Protein AF-A0A9E1B1H2-F1 (afdb_monomer_lite)

Foldseek 3Di:
DADQAQFDDPPPVLVVDQADEDDPVDCDPVNVNLVRNQVVNCVVDPDPHDASVRRPHRYGD

Radius of gyration: 11.53 Å; chains: 1; bounding box: 19×30×28 Å

Sequence (61 aa):
MGKVLKIREVGAPILNKISDEVDIENINEEIVEIIEDLKATLEFGTGLGIAAPQIGINKRI

Structure (mmCIF, N/CA/C/O backbone):
data_AF-A0A9E1B1H2-F1
#
_entry.id   AF-A0A9E1B1H2-F1
#
loop_
_atom_site.group_PDB
_atom_site.id
_atom_site.type_symbol
_atom_site.label_atom_id
_atom_site.label_alt_id
_atom_site.label_comp_id
_atom_site.label_asym_id
_atom_site.label_entity_id
_atom_site.label_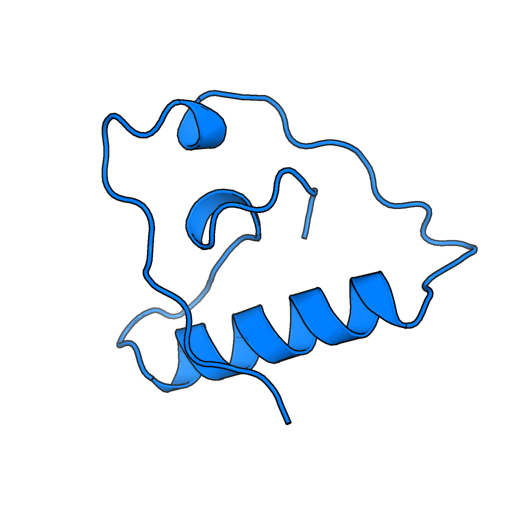seq_id
_atom_site.pdbx_PDB_ins_code
_atom_site.Cartn_x
_atom_site.Cartn_y
_atom_site.Cartn_z
_atom_site.occupancy
_atom_site.B_iso_or_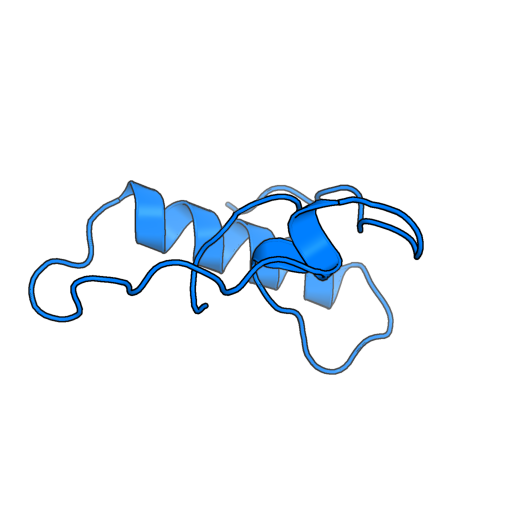equiv
_atom_site.auth_seq_id
_atom_site.auth_comp_id
_atom_site.auth_asym_id
_atom_site.auth_atom_id
_atom_site.pdbx_PDB_model_num
ATOM 1 N N . MET A 1 1 ? -12.636 -5.200 9.236 1.00 78.94 1 MET A N 1
ATOM 2 C CA . MET A 1 1 ? -11.900 -6.392 8.765 1.00 78.94 1 MET A CA 1
ATOM 3 C C . MET A 1 1 ? -11.465 -6.101 7.346 1.00 78.94 1 MET A C 1
ATOM 5 O O . MET A 1 1 ? -12.339 -5.794 6.540 1.00 78.94 1 MET A O 1
ATOM 9 N N . GLY A 1 2 ? -10.155 -6.092 7.093 1.00 90.25 2 GLY A N 1
ATOM 10 C CA . GLY A 1 2 ? -9.593 -5.748 5.786 1.00 90.25 2 GLY A CA 1
ATOM 11 C C . GLY A 1 2 ? -9.988 -6.736 4.689 1.00 90.25 2 GLY A C 1
ATOM 12 O O . GLY A 1 2 ? -10.300 -7.901 4.954 1.00 90.25 2 GLY A O 1
ATOM 13 N N . LYS A 1 3 ? -10.005 -6.258 3.451 1.00 97.38 3 LYS A N 1
ATOM 14 C CA . LYS A 1 3 ? -10.286 -7.033 2.243 1.00 97.38 3 LYS A CA 1
ATOM 15 C C . LYS A 1 3 ? -8.969 -7.476 1.613 1.00 97.38 3 LYS A C 1
ATOM 17 O O . LYS A 1 3 ? -8.014 -6.711 1.538 1.00 97.38 3 LYS A O 1
ATOM 22 N N . VAL A 1 4 ? -8.940 -8.700 1.090 1.00 97.94 4 VAL A N 1
ATOM 23 C CA . VAL A 1 4 ? -7.826 -9.167 0.254 1.00 97.94 4 VAL A CA 1
ATOM 24 C C . VAL A 1 4 ? -7.971 -8.543 -1.133 1.00 97.94 4 VAL A C 1
ATOM 26 O O . VAL A 1 4 ? -8.951 -8.800 -1.837 1.00 97.94 4 VAL A O 1
ATOM 29 N N . LEU A 1 5 ? -7.006 -7.714 -1.527 1.00 97.75 5 LEU A N 1
ATOM 30 C CA . LEU A 1 5 ? -7.023 -6.982 -2.791 1.00 97.75 5 LEU A CA 1
ATOM 31 C C . LEU A 1 5 ? -6.078 -7.603 -3.823 1.00 97.75 5 LEU A C 1
ATOM 33 O O . LEU A 1 5 ? -5.065 -8.223 -3.503 1.00 97.75 5 LEU A O 1
ATOM 37 N N . LYS A 1 6 ? -6.398 -7.411 -5.108 1.00 97.06 6 LYS A N 1
ATOM 38 C CA . LYS A 1 6 ? -5.527 -7.851 -6.201 1.00 97.06 6 LYS A CA 1
ATOM 39 C C . LYS A 1 6 ? -4.260 -6.995 -6.242 1.00 97.06 6 LYS A C 1
ATOM 41 O O . LYS A 1 6 ? -4.338 -5.785 -6.463 1.00 97.06 6 LYS A O 1
ATOM 46 N N . ILE A 1 7 ? -3.109 -7.654 -6.144 1.00 97.62 7 ILE A N 1
ATOM 47 C CA . ILE A 1 7 ? -1.802 -7.018 -6.309 1.00 97.62 7 ILE A CA 1
ATOM 48 C C . ILE A 1 7 ? -1.613 -6.583 -7.769 1.00 97.62 7 ILE A C 1
ATOM 50 O O . ILE A 1 7 ? -1.930 -7.314 -8.712 1.00 97.62 7 ILE A O 1
ATOM 54 N N . ARG A 1 8 ? -1.120 -5.358 -7.962 1.00 97.88 8 ARG A N 1
ATOM 55 C CA . ARG A 1 8 ? -0.766 -4.797 -9.265 1.00 97.88 8 ARG A CA 1
ATOM 56 C C . ARG A 1 8 ? 0.540 -5.407 -9.755 1.00 97.88 8 ARG A C 1
ATOM 58 O O . ARG A 1 8 ? 1.519 -5.489 -9.021 1.00 97.88 8 ARG A O 1
ATOM 65 N N . GLU A 1 9 ? 0.543 -5.786 -11.023 1.00 97.12 9 GLU A N 1
ATOM 66 C CA . GLU A 1 9 ? 1.710 -6.339 -11.701 1.00 97.12 9 GLU A CA 1
ATOM 67 C C . GLU A 1 9 ? 2.490 -5.241 -12.435 1.00 97.12 9 GLU A C 1
ATOM 69 O O . GLU A 1 9 ? 1.996 -4.129 -12.663 1.00 97.12 9 GLU A O 1
ATOM 74 N N . VAL A 1 10 ? 3.726 -5.567 -12.814 1.00 97.38 10 VAL A N 1
ATOM 75 C CA . VAL A 1 10 ? 4.602 -4.690 -13.599 1.00 97.38 10 VAL A CA 1
ATOM 76 C C . VAL A 1 10 ? 3.871 -4.188 -14.850 1.00 97.38 10 VAL A C 1
ATOM 78 O O . VAL A 1 10 ? 3.189 -4.943 -15.536 1.00 97.38 10 VAL A O 1
ATOM 81 N N . GLY A 1 11 ? 4.009 -2.892 -15.138 1.00 97.31 11 GLY A N 1
ATOM 82 C CA . GLY A 1 11 ? 3.292 -2.211 -16.222 1.00 97.31 11 GLY A CA 1
ATOM 83 C C . GLY A 1 11 ? 2.061 -1.428 -15.758 1.00 97.31 11 GLY A C 1
ATOM 84 O O . GLY A 1 11 ? 1.599 -0.548 -16.482 1.00 97.31 11 GLY A O 1
ATOM 85 N N . ALA A 1 12 ? 1.566 -1.654 -14.534 1.00 98.06 12 ALA A N 1
ATOM 86 C CA . ALA A 1 12 ? 0.535 -0.800 -13.951 1.00 98.06 12 ALA A CA 1
ATOM 87 C C . ALA A 1 12 ? 1.072 0.638 -13.745 1.00 98.06 12 ALA A C 1
ATOM 89 O O . ALA A 1 12 ? 2.064 0.817 -13.032 1.00 98.06 12 ALA A O 1
ATOM 90 N N . PRO A 1 13 ? 0.424 1.688 -14.299 1.00 97.75 13 PRO A N 1
ATOM 91 C CA . PRO A 1 13 ? 0.948 3.057 -14.240 1.00 97.75 13 PRO A CA 1
ATOM 92 C C . PRO A 1 13 ? 1.189 3.581 -12.821 1.00 97.75 13 PRO A C 1
ATOM 94 O O . PRO A 1 13 ? 2.108 4.363 -12.607 1.00 97.75 13 PRO A O 1
ATOM 97 N N . ILE A 1 14 ? 0.388 3.140 -11.847 1.00 97.56 14 ILE A N 1
ATOM 98 C CA . ILE A 1 14 ? 0.501 3.561 -10.444 1.00 97.56 14 ILE A CA 1
ATOM 99 C C . ILE A 1 14 ? 1.831 3.154 -9.798 1.00 97.56 14 ILE A C 1
ATOM 101 O O . ILE A 1 14 ? 2.335 3.880 -8.952 1.00 97.56 14 ILE A O 1
ATOM 105 N N . LEU A 1 15 ? 2.441 2.051 -10.246 1.00 98.31 15 LEU A N 1
ATOM 106 C CA . LEU A 1 15 ? 3.727 1.574 -9.726 1.00 98.31 15 LEU A CA 1
ATOM 107 C C . LEU A 1 15 ? 4.912 2.450 -10.166 1.00 98.31 15 LEU A C 1
ATOM 109 O O . LEU A 1 15 ? 6.013 2.280 -9.659 1.00 98.31 15 LEU A O 1
ATOM 113 N N . ASN 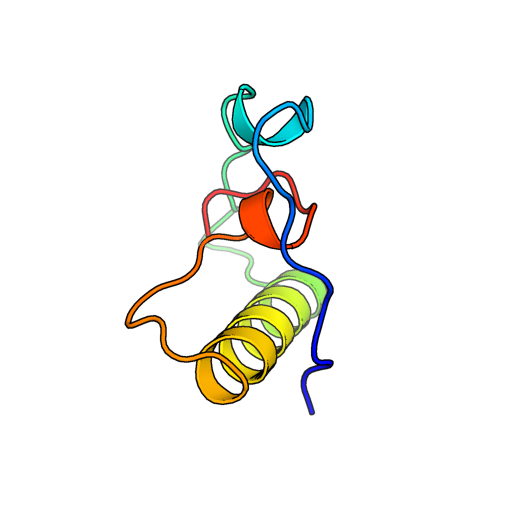A 1 16 ? 4.689 3.375 -11.107 1.00 97.62 16 ASN A N 1
ATOM 114 C CA . ASN A 1 16 ? 5.693 4.317 -11.611 1.00 97.62 16 ASN A CA 1
ATOM 115 C C . ASN A 1 16 ? 5.405 5.771 -11.201 1.00 97.62 16 ASN A C 1
ATOM 117 O O . ASN A 1 16 ? 6.058 6.692 -11.692 1.00 97.62 16 ASN A O 1
ATOM 121 N N . LYS A 1 17 ? 4.405 6.003 -10.343 1.00 96.81 17 LYS A N 1
ATOM 122 C CA . LYS A 1 17 ? 4.075 7.333 -9.823 1.00 96.81 17 LYS A CA 1
ATOM 123 C C . LYS A 1 17 ? 4.675 7.517 -8.437 1.00 96.81 17 LYS A C 1
ATOM 125 O O . LYS A 1 17 ? 4.742 6.578 -7.650 1.00 96.81 17 LYS A O 1
ATOM 130 N N . ILE A 1 18 ? 5.070 8.750 -8.130 1.00 98.19 18 ILE A N 1
ATOM 131 C CA . ILE A 1 18 ? 5.384 9.134 -6.754 1.00 98.19 18 ILE A CA 1
ATOM 132 C C . ILE A 1 18 ? 4.066 9.146 -5.980 1.00 98.19 18 ILE A C 1
ATOM 134 O O . ILE A 1 18 ? 3.108 9.801 -6.393 1.00 98.19 18 ILE A O 1
ATOM 138 N N . SER A 1 19 ? 4.019 8.401 -4.880 1.00 98.44 19 SER A N 1
ATOM 139 C CA . SER A 1 19 ? 2.835 8.340 -4.031 1.00 98.44 19 SER A CA 1
ATOM 140 C C . SER A 1 19 ? 2.649 9.613 -3.223 1.00 98.44 19 SER A C 1
ATOM 142 O O . SER A 1 19 ? 3.632 10.220 -2.783 1.00 98.44 19 SER A O 1
ATOM 144 N N . ASP A 1 20 ? 1.386 9.982 -3.020 1.00 98.19 20 ASP A N 1
ATOM 145 C CA . ASP A 1 20 ? 1.020 11.188 -2.291 1.00 98.19 20 ASP A CA 1
ATOM 146 C C . ASP A 1 20 ? 1.286 11.003 -0.794 1.00 98.19 20 ASP A C 1
ATOM 148 O O . ASP A 1 20 ? 1.115 9.911 -0.238 1.00 98.19 20 ASP A O 1
ATOM 152 N N . GLU A 1 21 ? 1.712 12.079 -0.138 1.00 97.81 21 GLU A N 1
ATOM 153 C CA . GLU A 1 21 ? 1.910 12.090 1.309 1.00 97.81 21 GLU A CA 1
ATOM 154 C C . GLU A 1 21 ? 0.586 11.877 2.057 1.00 97.81 21 GLU A C 1
ATOM 156 O O . GLU A 1 21 ? -0.507 12.194 1.571 1.00 97.81 21 GLU A O 1
ATOM 161 N N . VAL A 1 22 ? 0.702 11.282 3.242 1.00 97.44 22 VAL A N 1
ATOM 162 C CA . VAL A 1 22 ? -0.391 11.135 4.203 1.00 97.44 22 VAL A CA 1
ATOM 163 C C . VAL A 1 22 ? -0.196 12.194 5.278 1.00 97.44 22 VAL A C 1
ATOM 165 O O . VAL A 1 22 ? 0.913 12.360 5.782 1.00 97.44 22 VAL A O 1
ATOM 168 N N . ASP A 1 23 ? -1.273 12.895 5.623 1.00 96.69 23 ASP A N 1
ATOM 169 C CA . ASP A 1 23 ? -1.289 13.792 6.773 1.00 96.69 23 ASP A CA 1
ATOM 170 C C . ASP A 1 23 ? -1.272 12.962 8.063 1.00 96.69 23 ASP A C 1
ATOM 172 O O . ASP A 1 23 ? -2.265 12.340 8.442 1.00 96.69 23 ASP A O 1
ATOM 176 N N . ILE A 1 24 ? -0.111 12.912 8.712 1.00 94.19 24 ILE A N 1
ATOM 177 C CA . ILE A 1 24 ? 0.111 12.093 9.908 1.00 94.19 24 ILE A CA 1
ATOM 178 C C . ILE A 1 24 ? -0.565 12.658 11.160 1.00 94.19 24 ILE A C 1
ATOM 180 O O . ILE A 1 24 ? -0.749 11.921 12.127 1.00 94.19 24 ILE A O 1
ATOM 184 N N . GLU A 1 25 ? -0.936 13.939 11.157 1.00 97.38 25 GLU A N 1
ATOM 185 C CA . GLU A 1 25 ? -1.653 14.563 12.273 1.00 97.38 25 GLU A CA 1
ATOM 186 C C . GLU A 1 25 ? -3.157 14.258 12.210 1.00 97.38 25 GLU A C 1
ATOM 188 O O . GLU A 1 25 ? -3.861 14.404 13.210 1.00 97.38 25 GLU A O 1
ATOM 193 N N . ASN A 1 26 ? -3.645 13.781 11.058 1.00 95.69 26 ASN A N 1
ATOM 194 C CA . ASN A 1 26 ? -5.056 13.526 10.796 1.00 95.69 26 ASN A CA 1
ATOM 195 C C . ASN A 1 26 ? -5.293 12.168 10.112 1.00 95.69 26 ASN A C 1
ATOM 197 O O . ASN A 1 26 ? -5.826 12.072 9.002 1.00 95.69 26 ASN A O 1
ATOM 201 N N . ILE A 1 27 ? -4.908 11.092 10.797 1.00 96.75 27 ILE A N 1
ATOM 202 C CA . ILE A 1 27 ? -5.220 9.725 10.368 1.00 96.75 27 ILE A CA 1
ATOM 203 C C . ILE A 1 27 ? -6.721 9.473 10.547 1.00 96.75 27 ILE A C 1
ATOM 205 O O . ILE A 1 27 ? -7.214 9.323 11.665 1.00 96.75 27 ILE A O 1
ATOM 209 N N . ASN A 1 28 ? -7.446 9.430 9.431 1.00 96.44 28 ASN A N 1
ATOM 210 C CA . ASN A 1 28 ? -8.887 9.202 9.392 1.00 96.44 28 ASN A CA 1
ATOM 211 C C . ASN A 1 28 ? -9.234 7.721 9.128 1.00 96.44 28 ASN A C 1
ATOM 213 O O . ASN A 1 28 ? -8.358 6.876 8.925 1.00 96.44 28 ASN A O 1
ATOM 217 N N . GLU A 1 29 ? -10.531 7.411 9.111 1.00 97.38 29 GLU A N 1
ATOM 218 C CA . GLU A 1 29 ? -11.037 6.053 8.866 1.00 97.38 29 GLU A CA 1
ATOM 219 C C . GLU A 1 29 ? -10.586 5.485 7.511 1.00 97.38 29 GLU A C 1
ATOM 221 O O . GLU A 1 29 ? -10.236 4.313 7.441 1.00 97.38 29 GLU A O 1
ATOM 226 N N . GLU A 1 30 ? -10.494 6.310 6.461 1.00 96.12 30 GLU A N 1
ATOM 227 C CA . GLU A 1 30 ? -10.018 5.883 5.136 1.00 96.12 30 GLU A CA 1
ATOM 228 C C . GLU A 1 30 ? -8.575 5.359 5.196 1.00 96.12 30 GLU A C 1
ATOM 230 O O . GLU A 1 30 ? -8.272 4.296 4.657 1.00 96.12 30 GLU A O 1
ATOM 235 N N . ILE A 1 31 ? -7.676 6.066 5.889 1.00 97.56 31 ILE A N 1
ATOM 236 C CA . ILE A 1 31 ? -6.285 5.622 6.050 1.00 97.56 31 ILE A CA 1
ATOM 237 C C . ILE A 1 31 ? -6.217 4.314 6.844 1.00 97.56 31 ILE A C 1
ATOM 239 O O . ILE A 1 31 ? -5.449 3.417 6.490 1.00 97.56 31 ILE A O 1
ATOM 243 N N . VAL A 1 32 ? -7.036 4.176 7.890 1.00 97.88 32 VAL A N 1
ATOM 244 C CA . VAL A 1 32 ? -7.112 2.937 8.676 1.00 97.88 32 VAL A CA 1
ATOM 245 C C . VAL A 1 32 ? -7.616 1.775 7.816 1.00 97.88 32 VAL A C 1
ATOM 247 O O . VAL A 1 32 ? -7.036 0.692 7.866 1.00 97.88 32 VAL A O 1
ATOM 250 N N . GLU A 1 33 ? -8.635 1.992 6.983 1.00 98.19 33 GLU A N 1
ATOM 251 C CA . GLU A 1 33 ? -9.140 0.979 6.051 1.00 98.19 33 GLU A CA 1
ATOM 252 C C . GLU A 1 33 ? -8.067 0.535 5.049 1.00 98.19 33 GLU A C 1
ATOM 254 O O . GLU A 1 33 ? -7.893 -0.666 4.839 1.00 98.19 33 GLU A O 1
ATOM 259 N N . ILE A 1 34 ? -7.281 1.468 4.499 1.00 98.19 34 ILE A N 1
ATOM 260 C CA . ILE A 1 34 ? -6.163 1.146 3.596 1.00 98.19 34 ILE A CA 1
ATOM 261 C C . ILE A 1 34 ? -5.132 0.249 4.293 1.00 98.19 34 ILE A C 1
ATOM 263 O O . ILE A 1 34 ? -4.672 -0.732 3.708 1.00 98.19 34 ILE A O 1
ATOM 267 N N . ILE A 1 35 ? -4.769 0.562 5.540 1.00 98.19 35 ILE A N 1
ATOM 268 C CA . ILE A 1 35 ? -3.797 -0.225 6.316 1.00 98.19 35 ILE A CA 1
ATOM 269 C C . ILE A 1 35 ? -4.333 -1.634 6.600 1.00 98.19 35 ILE A C 1
ATOM 271 O O . ILE A 1 35 ? -3.588 -2.612 6.502 1.00 98.19 35 ILE A O 1
ATOM 275 N N . GLU A 1 36 ? -5.616 -1.762 6.928 1.00 98.56 36 GLU A N 1
ATOM 276 C CA . GLU A 1 36 ? -6.240 -3.063 7.173 1.00 98.56 36 GLU A CA 1
ATOM 277 C C . GLU A 1 36 ? -6.346 -3.905 5.890 1.00 98.56 36 GLU A C 1
ATOM 279 O O . GLU A 1 36 ? -6.087 -5.109 5.931 1.00 98.56 36 GLU A O 1
ATOM 284 N N . ASP A 1 37 ? -6.633 -3.293 4.738 1.00 98.62 37 ASP A N 1
ATOM 285 C CA . ASP A 1 37 ? -6.613 -3.967 3.433 1.00 98.62 37 ASP A CA 1
ATOM 286 C C . ASP A 1 37 ? -5.190 -4.413 3.039 1.00 98.62 37 ASP A C 1
ATOM 288 O O . ASP A 1 37 ? -4.999 -5.517 2.515 1.00 98.62 37 ASP A O 1
ATOM 292 N N . LEU A 1 38 ? -4.169 -3.599 3.334 1.00 98.50 38 LEU A N 1
ATOM 293 C CA . LEU A 1 38 ? -2.762 -3.960 3.131 1.00 98.50 38 LEU A CA 1
ATOM 294 C C . LEU A 1 38 ? -2.366 -5.166 3.984 1.00 98.50 38 LEU A C 1
ATOM 296 O O . LEU A 1 38 ? -1.814 -6.128 3.450 1.00 98.50 38 LEU A O 1
ATOM 300 N N . LYS A 1 39 ? -2.692 -5.154 5.280 1.00 98.19 39 LYS A N 1
ATOM 301 C CA . LYS A 1 39 ? -2.445 -6.287 6.184 1.00 98.19 39 LYS A CA 1
ATOM 302 C C . LYS A 1 39 ? -3.123 -7.563 5.699 1.00 98.19 39 LYS A C 1
ATOM 304 O O . LYS A 1 39 ? -2.445 -8.572 5.533 1.00 98.19 39 LYS A O 1
ATOM 309 N N . ALA A 1 40 ? -4.424 -7.506 5.408 1.00 98.31 40 ALA A N 1
ATOM 310 C CA . ALA A 1 40 ? -5.176 -8.667 4.937 1.00 98.31 40 ALA A CA 1
ATOM 311 C C . ALA A 1 40 ? -4.588 -9.235 3.633 1.00 98.31 40 ALA A C 1
ATOM 313 O O . ALA A 1 40 ? -4.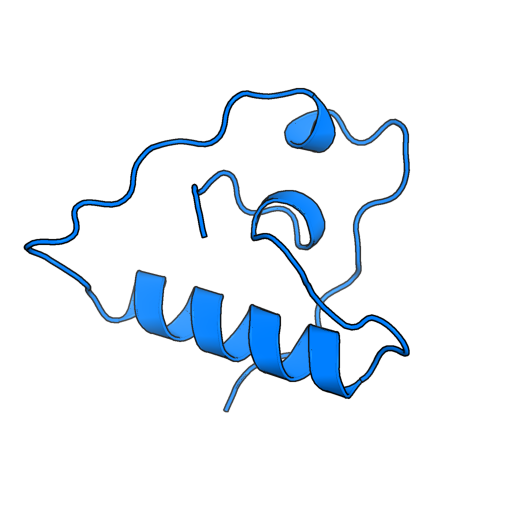475 -10.449 3.465 1.00 98.31 40 ALA A O 1
ATOM 314 N N . THR A 1 41 ? -4.168 -8.360 2.715 1.00 98.25 41 THR A N 1
ATOM 315 C CA . THR A 1 41 ? -3.536 -8.764 1.451 1.00 98.25 41 THR A CA 1
ATOM 316 C C . THR A 1 41 ? -2.141 -9.361 1.664 1.00 98.25 41 THR A C 1
ATOM 318 O O . THR A 1 41 ? -1.790 -10.336 0.998 1.00 98.25 41 THR A O 1
ATOM 321 N N . LEU A 1 42 ? -1.350 -8.817 2.594 1.00 97.75 42 LEU A N 1
ATOM 322 C CA . LEU A 1 42 ? -0.030 -9.339 2.948 1.00 97.75 42 LEU A CA 1
ATOM 323 C C . LEU A 1 42 ? -0.125 -10.729 3.584 1.00 97.75 42 LEU A C 1
ATOM 325 O O . LEU A 1 42 ? 0.586 -11.632 3.153 1.00 97.75 42 LEU A O 1
ATOM 329 N N . GLU A 1 43 ? -1.022 -10.901 4.558 1.00 96.75 43 GLU A N 1
ATOM 330 C CA . GLU A 1 43 ? -1.257 -12.169 5.266 1.00 96.75 43 GLU A CA 1
ATOM 331 C C . GLU A 1 43 ? -1.771 -13.277 4.339 1.00 96.75 43 GLU A C 1
ATOM 333 O O . GLU A 1 43 ? -1.466 -14.450 4.546 1.00 96.75 43 GLU A O 1
ATOM 338 N N . PHE A 1 44 ? -2.538 -12.917 3.305 1.00 96.62 44 PHE A N 1
ATOM 339 C CA . PHE A 1 44 ? -2.980 -13.859 2.276 1.00 96.62 44 PHE A CA 1
ATOM 340 C C . PHE A 1 44 ? -1.842 -14.293 1.337 1.00 96.62 44 PHE A C 1
ATOM 342 O O . PHE A 1 44 ? -1.883 -15.380 0.757 1.00 96.62 44 PHE A O 1
ATOM 349 N N . GLY A 1 45 ? -0.846 -13.428 1.142 1.00 92.50 45 GLY A N 1
ATOM 350 C CA . GLY A 1 45 ? 0.299 -13.677 0.278 1.00 92.50 45 GLY A CA 1
ATOM 351 C C . GLY A 1 45 ? 1.462 -14.380 0.983 1.00 92.50 45 GLY A C 1
ATOM 352 O O . GLY A 1 45 ? 1.391 -14.797 2.131 1.00 92.50 45 GLY A O 1
ATOM 353 N N . THR A 1 46 ? 2.584 -14.494 0.271 1.00 92.00 46 THR A N 1
ATOM 354 C CA . THR A 1 46 ? 3.853 -15.026 0.808 1.00 92.00 46 THR A CA 1
ATOM 355 C C . THR A 1 46 ? 4.907 -13.933 1.020 1.00 92.00 46 THR A C 1
ATOM 357 O O . THR A 1 46 ? 6.085 -14.232 1.210 1.00 92.00 46 THR A O 1
ATOM 360 N N . GLY A 1 47 ? 4.517 -12.663 0.882 1.00 92.69 47 GLY A N 1
ATOM 361 C CA . GLY A 1 47 ? 5.410 -11.516 1.028 1.00 92.69 47 GLY A CA 1
ATOM 362 C C . GLY A 1 47 ? 5.699 -11.187 2.493 1.00 92.69 47 GLY A C 1
ATOM 363 O O . GLY A 1 47 ? 4.978 -11.610 3.388 1.00 92.69 47 GLY A O 1
ATOM 364 N N . LEU A 1 48 ? 6.746 -10.393 2.733 1.00 96.44 48 LEU A N 1
ATOM 365 C CA . LEU A 1 48 ? 7.095 -9.880 4.070 1.00 96.44 48 LEU A CA 1
ATOM 366 C C . LEU A 1 48 ? 6.782 -8.385 4.244 1.00 96.44 48 LEU A C 1
ATOM 368 O O . LEU A 1 48 ? 6.934 -7.843 5.333 1.00 96.44 48 LEU A O 1
ATOM 372 N N . GLY A 1 49 ? 6.354 -7.718 3.172 1.00 97.88 49 GLY A N 1
ATOM 373 C CA . GLY A 1 49 ? 5.950 -6.319 3.170 1.00 97.88 49 GLY A CA 1
ATOM 374 C C . GLY A 1 49 ? 5.093 -6.004 1.948 1.00 97.88 49 GLY A C 1
ATOM 375 O O . GLY A 1 49 ? 5.156 -6.711 0.938 1.00 97.88 49 GLY A O 1
ATOM 376 N N . ILE A 1 50 ? 4.281 -4.957 2.059 1.00 98.38 50 ILE A N 1
ATOM 377 C CA . ILE A 1 50 ? 3.389 -4.471 1.006 1.00 98.38 50 ILE A CA 1
ATOM 378 C C . ILE A 1 50 ? 3.257 -2.947 1.124 1.00 98.38 50 ILE A C 1
ATOM 380 O O . ILE A 1 50 ? 3.321 -2.419 2.229 1.00 98.38 50 ILE A O 1
ATOM 384 N N . ALA A 1 51 ? 3.079 -2.261 -0.002 1.00 98.38 51 ALA A N 1
ATOM 385 C CA . ALA A 1 51 ? 2.857 -0.819 -0.079 1.00 98.38 51 ALA A CA 1
ATOM 386 C C . ALA A 1 51 ? 1.518 -0.505 -0.769 1.00 98.38 51 ALA A C 1
ATOM 388 O O . ALA A 1 51 ? 1.104 -1.223 -1.687 1.00 98.38 51 ALA A O 1
ATOM 389 N N . ALA A 1 52 ? 0.867 0.601 -0.402 1.00 98.44 52 ALA A N 1
ATOM 390 C CA . ALA A 1 52 ? -0.421 1.033 -0.967 1.00 98.44 52 ALA A CA 1
ATOM 391 C C . ALA A 1 52 ? -0.491 1.036 -2.515 1.00 98.44 52 ALA A C 1
ATOM 393 O O . ALA A 1 52 ? -1.492 0.559 -3.071 1.00 98.44 52 ALA A O 1
ATOM 394 N N . PRO A 1 53 ? 0.550 1.450 -3.268 1.00 98.50 53 PRO A N 1
ATOM 395 C CA . PRO A 1 53 ? 0.503 1.408 -4.732 1.00 98.50 53 PRO A CA 1
ATOM 396 C C . PRO A 1 53 ? 0.315 -0.004 -5.296 1.00 98.50 53 PRO A C 1
ATOM 398 O O . PRO A 1 53 ? -0.296 -0.173 -6.355 1.00 98.50 53 PRO A O 1
ATOM 401 N N . GLN A 1 54 ? 0.777 -1.030 -4.575 1.00 98.31 54 GLN A N 1
ATOM 402 C CA . GLN A 1 54 ? 0.665 -2.430 -4.984 1.00 98.31 54 GLN A CA 1
ATOM 403 C C . GLN A 1 54 ? -0.771 -2.946 -4.915 1.00 98.31 54 GLN A C 1
ATOM 405 O O . GLN A 1 54 ? -1.089 -3.881 -5.636 1.00 98.31 54 GLN A O 1
ATOM 410 N N . ILE A 1 55 ? -1.659 -2.316 -4.144 1.00 97.94 55 ILE A N 1
ATOM 411 C CA . ILE A 1 55 ? -3.107 -2.599 -4.159 1.00 97.94 55 ILE A CA 1
ATOM 412 C C . ILE A 1 55 ? -3.896 -1.587 -5.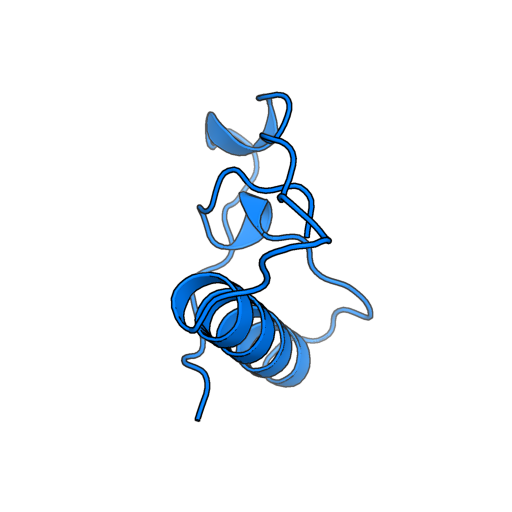010 1.00 97.94 55 ILE A C 1
ATOM 414 O O . ILE A 1 55 ? -5.106 -1.708 -5.194 1.00 97.94 55 ILE A O 1
ATOM 418 N N . GLY A 1 56 ? -3.209 -0.634 -5.648 1.00 97.94 56 GLY A N 1
ATOM 419 C CA . GLY A 1 56 ? -3.818 0.366 -6.526 1.00 97.94 56 GLY A CA 1
ATOM 420 C C . GLY A 1 56 ? -4.167 1.691 -5.848 1.00 97.94 56 GLY A C 1
ATOM 421 O O . GLY A 1 56 ? -4.962 2.439 -6.410 1.00 97.94 56 GLY A O 1
ATOM 422 N N . ILE A 1 57 ? -3.571 1.995 -4.693 1.00 98.25 57 ILE A N 1
ATOM 423 C CA . ILE A 1 57 ? -3.824 3.219 -3.923 1.00 98.25 57 ILE A CA 1
ATOM 424 C C . ILE A 1 57 ? -2.564 4.093 -3.913 1.00 98.25 57 ILE A C 1
ATOM 426 O O . ILE A 1 57 ? -1.492 3.644 -3.522 1.00 98.25 57 ILE A O 1
ATOM 430 N N . ASN A 1 58 ? -2.660 5.349 -4.359 1.00 98.12 58 ASN A N 1
ATOM 431 C CA . ASN A 1 58 ? -1.492 6.228 -4.514 1.00 98.12 58 ASN A CA 1
ATOM 432 C C . ASN A 1 58 ? -1.139 6.973 -3.216 1.00 98.12 58 ASN A C 1
ATOM 434 O O . ASN A 1 58 ? -1.191 8.198 -3.171 1.00 98.12 58 ASN A O 1
ATOM 438 N N . LYS A 1 59 ? -0.797 6.248 -2.150 1.00 98.25 59 LYS A N 1
ATOM 439 C CA . LYS A 1 59 ? -0.431 6.831 -0.848 1.00 98.25 59 LYS A CA 1
ATOM 440 C C . LYS A 1 59 ? 0.908 6.293 -0.358 1.00 98.25 59 LYS A C 1
ATOM 442 O O . LYS A 1 59 ? 1.276 5.168 -0.675 1.00 98.25 59 LYS A O 1
ATOM 447 N N . ARG A 1 60 ? 1.653 7.107 0.389 1.00 98.00 60 ARG A N 1
ATOM 448 C CA . ARG A 1 60 ? 2.897 6.701 1.062 1.00 98.00 60 ARG A CA 1
ATOM 449 C C . ARG A 1 60 ? 2.582 5.917 2.340 1.00 98.00 60 ARG A C 1
ATOM 451 O O . ARG A 1 60 ? 2.707 6.455 3.436 1.00 98.00 60 ARG A O 1
ATOM 458 N N . ILE A 1 61 ? 2.126 4.679 2.158 1.00 97.44 61 ILE A N 1
ATOM 459 C CA . ILE A 1 61 ? 1.781 3.704 3.204 1.00 97.44 61 ILE A CA 1
ATOM 460 C C . ILE A 1 61 ? 2.406 2.367 2.825 1.00 97.44 61 ILE A C 1
ATOM 462 O O . ILE A 1 61 ? 2.270 1.985 1.635 1.00 97.44 61 ILE A O 1
#

pLDDT: mean 96.96, std 2.85, range [78.94, 98.62]

Secondary structure (DSSP, 8-state):
-PPPPP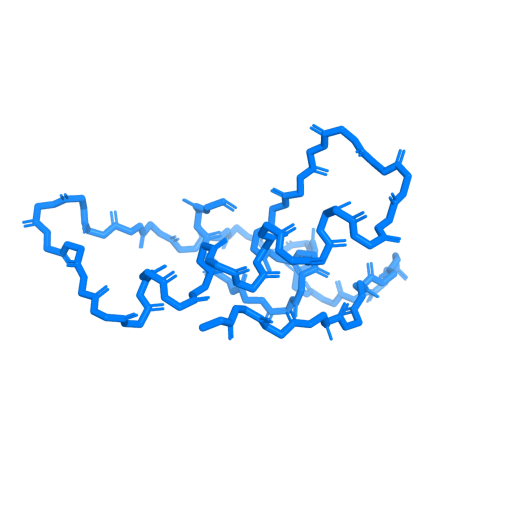PPPTT-GGGGSPPBPP-TT---HHHHHHHHHHHHHHHHSS-S---HHHHT--B--